Protein AF-A0A8T2VJB7-F1 (afdb_monomer_lite)

Secondary structure (DSSP, 8-state):
--HHHHHHHHHHHHHHHHHT-----PPPPP-----EEEEEETTSTTPPBPP-S-HHHHSSS-TTSS-EEEEETTS-EEE-

pLDDT: mean 78.91, std 12.21, range [50.97, 94.44]

InterPro domains:
  IPR003465 Proteinase inhibitor I20 [PF02428] (28-77)

Sequence (80 aa):
MATHGHVLVLIAAILSLMIFCPVVTAMACPLYCLDVDYITCNSSPGTKFAAACNCCLFTSGNPGENGCQLHLSDGTTMNC

Foldseek 3Di:
DPPVVVVVVVVVVVVVVVVPDPPPDQADDDPAAAQFDFKDFPVHPPDTHDGDRDQCRVDSGDQPDTQMWTQHPVRDIDGD

Radius of gyration: 23.87 Å; chains: 1; bounding box: 38×24×70 Å

Organism: Ceratopteris richardii (NCBI:txid49495)

Structure (mmCIF, N/CA/C/O backbone):
data_AF-A0A8T2VJB7-F1
#
_entry.id   AF-A0A8T2VJB7-F1
#
loop_
_atom_site.group_PDB
_atom_site.id
_atom_site.type_symbol
_atom_site.label_atom_id
_atom_site.label_alt_id
_atom_site.label_comp_id
_atom_site.label_asym_id
_atom_site.label_entity_id
_atom_site.label_seq_id
_atom_site.pdbx_PDB_ins_code
_atom_site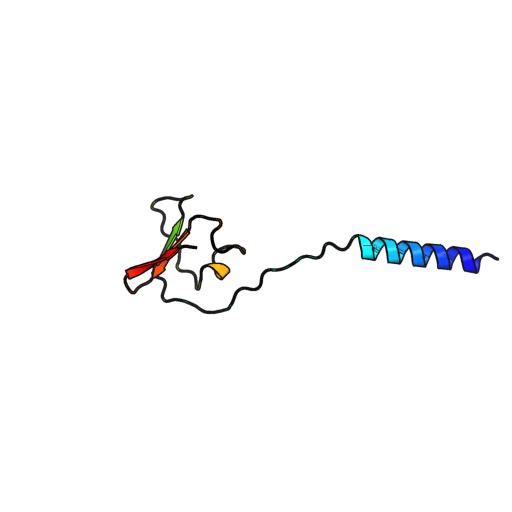.Cartn_x
_atom_site.Cartn_y
_atom_site.Cartn_z
_atom_site.occupancy
_atom_site.B_iso_or_equiv
_atom_site.auth_seq_id
_atom_site.auth_comp_id
_atom_site.auth_asym_id
_atom_site.auth_atom_id
_atom_site.pdbx_PDB_model_num
ATOM 1 N N . MET A 1 1 ? 24.163 9.011 -58.648 1.00 52.38 1 MET A N 1
ATOM 2 C CA . MET A 1 1 ? 24.614 9.640 -57.383 1.00 52.38 1 MET A CA 1
ATOM 3 C C . MET A 1 1 ? 23.488 10.004 -56.401 1.00 52.38 1 MET A C 1
ATOM 5 O O . MET A 1 1 ? 23.804 10.292 -55.259 1.00 52.38 1 MET A O 1
ATOM 9 N N . ALA A 1 2 ? 22.195 9.931 -56.761 1.00 54.41 2 ALA A N 1
ATOM 10 C CA . ALA A 1 2 ? 21.097 10.344 -55.866 1.00 54.41 2 ALA A CA 1
ATOM 11 C C . ALA A 1 2 ? 20.584 9.260 -54.886 1.00 54.41 2 ALA A C 1
ATOM 13 O O . ALA A 1 2 ? 19.980 9.585 -53.872 1.00 54.41 2 ALA A O 1
ATOM 14 N N . THR A 1 3 ? 20.834 7.972 -55.140 1.00 57.12 3 THR A N 1
ATOM 15 C CA . THR A 1 3 ? 20.252 6.866 -54.349 1.00 57.12 3 THR A CA 1
ATOM 16 C C . THR A 1 3 ? 20.865 6.701 -52.956 1.00 57.12 3 THR A C 1
ATOM 18 O O . THR A 1 3 ? 20.193 6.224 -52.051 1.00 57.12 3 THR A O 1
ATOM 21 N N . HIS A 1 4 ? 22.115 7.126 -52.754 1.00 59.25 4 HIS A N 1
ATOM 22 C CA . HIS A 1 4 ? 22.827 6.947 -51.481 1.00 59.25 4 HIS A CA 1
ATOM 23 C C . HIS A 1 4 ? 22.405 7.973 -50.414 1.00 59.25 4 HIS A C 1
ATOM 25 O O . HIS A 1 4 ? 22.386 7.653 -49.229 1.00 59.25 4 HIS A O 1
ATOM 31 N N . GLY A 1 5 ? 22.002 9.181 -50.829 1.00 69.56 5 GLY A N 1
ATOM 32 C CA . GLY A 1 5 ? 21.542 10.228 -49.911 1.00 69.56 5 GLY A CA 1
ATOM 33 C C . GLY A 1 5 ? 20.199 9.896 -49.258 1.00 69.56 5 GLY A C 1
ATOM 34 O O . GLY A 1 5 ? 20.040 10.068 -48.054 1.00 69.56 5 GLY A O 1
ATOM 35 N N . HIS A 1 6 ? 19.255 9.340 -50.023 1.00 71.12 6 HIS A N 1
ATOM 36 C CA . HIS A 1 6 ? 17.946 8.941 -49.493 1.00 71.12 6 HIS A CA 1
ATOM 37 C C . HIS A 1 6 ? 18.042 7.791 -48.486 1.00 71.12 6 HIS A C 1
ATOM 39 O O . HIS A 1 6 ? 17.347 7.802 -47.474 1.00 71.12 6 HIS A O 1
ATOM 45 N N . VAL A 1 7 ? 18.938 6.831 -48.731 1.00 77.69 7 VAL A N 1
ATOM 46 C CA . VAL A 1 7 ? 19.174 5.708 -47.813 1.00 77.69 7 VAL A CA 1
ATOM 47 C C . VAL A 1 7 ? 19.739 6.207 -46.481 1.00 77.69 7 VAL A C 1
ATOM 49 O O . VAL A 1 7 ? 19.271 5.785 -45.427 1.00 77.69 7 VAL A O 1
ATOM 52 N N . LEU A 1 8 ? 20.675 7.161 -46.504 1.00 79.00 8 LEU A N 1
ATOM 53 C CA . LEU A 1 8 ? 21.256 7.721 -45.282 1.00 79.00 8 LEU A CA 1
ATOM 54 C C . LEU A 1 8 ? 20.224 8.497 -44.443 1.00 79.00 8 LEU A C 1
ATOM 56 O O . LEU A 1 8 ? 20.199 8.362 -43.221 1.00 79.00 8 LEU A O 1
ATOM 60 N N . VAL A 1 9 ? 19.337 9.256 -45.095 1.00 84.25 9 VAL A N 1
ATOM 61 C CA . VAL A 1 9 ? 18.250 9.994 -44.423 1.00 84.25 9 VAL A CA 1
ATOM 62 C C . VAL A 1 9 ? 17.252 9.041 -43.761 1.00 84.25 9 VAL A C 1
ATOM 64 O O . VAL A 1 9 ? 16.836 9.280 -42.629 1.00 84.25 9 VAL A O 1
ATOM 67 N N . LEU A 1 10 ? 16.904 7.936 -44.427 1.00 83.50 10 LEU A N 1
ATOM 68 C CA . LEU A 1 10 ? 16.003 6.922 -43.870 1.00 83.50 10 LEU A CA 1
ATOM 69 C C . LEU A 1 10 ? 16.606 6.243 -42.636 1.00 83.50 10 LEU A C 1
ATOM 71 O O . LEU A 1 10 ? 15.927 6.096 -41.623 1.00 83.50 10 LEU A O 1
ATOM 75 N N . ILE A 1 11 ? 17.892 5.885 -42.690 1.00 84.62 11 ILE A N 1
ATOM 76 C CA . ILE A 1 11 ? 18.593 5.269 -41.555 1.00 84.62 11 ILE A CA 1
ATOM 77 C C . ILE A 1 11 ? 18.650 6.238 -40.366 1.00 84.62 11 ILE A C 1
ATOM 79 O O . ILE A 1 11 ? 18.358 5.839 -39.239 1.00 84.62 11 ILE A O 1
ATOM 83 N N . ALA A 1 12 ? 18.953 7.517 -40.608 1.00 84.56 12 ALA A N 1
ATOM 84 C CA . ALA A 1 12 ? 18.983 8.536 -39.560 1.00 84.56 12 ALA A CA 1
ATOM 85 C C . ALA A 1 12 ? 17.602 8.752 -38.911 1.00 84.56 12 ALA A C 1
ATOM 87 O O . ALA A 1 12 ? 17.513 8.871 -37.688 1.00 84.56 12 ALA A O 1
ATOM 88 N N . ALA A 1 13 ? 16.520 8.747 -39.695 1.00 83.12 13 ALA A N 1
ATOM 89 C CA . ALA A 1 13 ? 15.158 8.896 -39.178 1.00 83.12 13 ALA A CA 1
ATOM 90 C C . ALA A 1 13 ? 14.731 7.715 -38.287 1.00 83.12 13 ALA A C 1
ATOM 92 O O . ALA A 1 13 ? 14.149 7.924 -37.223 1.00 83.12 13 ALA A O 1
ATOM 93 N N . ILE A 1 14 ? 15.068 6.481 -38.676 1.00 82.75 14 ILE A N 1
ATOM 94 C CA . ILE A 1 14 ? 14.756 5.273 -37.894 1.00 82.75 14 ILE A CA 1
ATOM 95 C C . ILE A 1 14 ? 15.547 5.261 -36.580 1.00 82.75 14 ILE A C 1
ATOM 97 O O . ILE A 1 14 ? 14.984 4.982 -35.522 1.00 82.75 14 ILE A O 1
ATOM 101 N N . LEU A 1 15 ? 16.836 5.616 -36.627 1.00 79.50 15 LEU A N 1
ATOM 102 C CA . LEU A 1 15 ? 17.679 5.694 -35.432 1.00 79.50 15 LEU A CA 1
ATOM 103 C C . LEU A 1 15 ? 17.168 6.765 -34.454 1.00 79.50 15 LEU A C 1
ATOM 105 O O . LEU A 1 15 ? 17.141 6.540 -33.247 1.00 79.50 15 LEU A O 1
ATOM 109 N N . SER A 1 16 ? 16.686 7.893 -34.986 1.00 76.25 16 SER A N 1
ATOM 110 C CA . SER A 1 16 ? 16.073 8.968 -34.199 1.00 76.25 16 SER A CA 1
ATOM 111 C C . SER A 1 16 ? 14.770 8.520 -33.524 1.00 76.25 16 SER A C 1
ATOM 113 O O . SER A 1 16 ? 14.547 8.855 -32.367 1.00 76.25 16 SER A O 1
ATOM 115 N N . LEU A 1 17 ? 13.928 7.721 -34.194 1.00 69.94 17 LEU A N 1
ATOM 116 C CA . LEU A 1 17 ? 12.687 7.199 -33.601 1.00 69.94 17 LEU A CA 1
ATOM 117 C C . LEU A 1 17 ? 12.941 6.221 -32.442 1.00 69.94 17 LEU A C 1
ATOM 119 O O . LEU A 1 17 ? 12.212 6.238 -31.454 1.00 69.94 17 LEU A O 1
ATOM 123 N N . MET A 1 18 ? 13.970 5.379 -32.553 1.00 67.94 18 MET A N 1
ATOM 124 C CA . MET A 1 18 ? 14.291 4.359 -31.544 1.00 67.94 18 MET A CA 1
ATOM 125 C C . MET A 1 18 ? 14.854 4.964 -30.249 1.00 67.94 18 MET A C 1
ATOM 127 O O . MET A 1 18 ? 14.628 4.422 -29.171 1.00 67.94 18 MET A O 1
ATOM 131 N N . ILE A 1 19 ? 15.556 6.100 -30.341 1.00 71.25 19 ILE A N 1
ATOM 132 C CA . ILE A 1 19 ? 16.135 6.812 -29.186 1.00 71.25 19 ILE A CA 1
ATOM 133 C C . ILE A 1 19 ? 15.053 7.497 -28.335 1.00 71.25 19 ILE A C 1
ATOM 135 O O . ILE A 1 19 ? 15.228 7.659 -27.131 1.00 71.25 19 ILE A O 1
ATOM 139 N N . PHE A 1 20 ? 13.920 7.868 -28.937 1.00 64.81 20 PHE A N 1
ATOM 140 C CA . PHE A 1 20 ? 12.827 8.571 -28.260 1.00 64.81 20 PHE A CA 1
ATOM 141 C C . PHE A 1 20 ? 11.708 7.656 -27.750 1.00 64.81 20 PHE A C 1
ATOM 143 O O . PHE A 1 20 ? 10.663 8.163 -27.350 1.00 64.81 20 PHE A O 1
ATOM 150 N N . CYS A 1 21 ? 11.887 6.332 -27.734 1.00 66.38 21 CYS A N 1
ATOM 151 C CA . CYS A 1 21 ? 10.884 5.443 -27.155 1.00 66.38 21 CYS A CA 1
ATOM 152 C C . CYS A 1 21 ? 11.008 5.460 -25.620 1.00 66.38 21 CYS A C 1
ATOM 154 O O . CYS A 1 21 ? 11.986 4.916 -25.095 1.00 66.38 21 CYS A O 1
ATOM 156 N N . PRO A 1 22 ? 10.072 6.079 -24.869 1.00 67.06 22 PRO A N 1
ATOM 157 C CA . PRO A 1 22 ? 10.106 5.982 -23.421 1.00 67.06 22 PRO A CA 1
ATOM 158 C C . PRO A 1 22 ? 9.894 4.515 -23.048 1.00 67.06 22 PRO A C 1
ATOM 160 O O . PRO A 1 22 ? 8.873 3.916 -23.387 1.00 67.06 22 PRO A O 1
ATOM 163 N N . VAL A 1 23 ? 10.865 3.922 -22.354 1.00 65.69 23 VAL A N 1
ATOM 164 C CA . VAL A 1 23 ? 10.681 2.606 -21.744 1.00 65.69 23 VAL A CA 1
ATOM 165 C C . VAL A 1 23 ? 9.640 2.780 -20.644 1.00 65.69 23 VAL A C 1
ATOM 167 O O . VAL A 1 23 ? 9.942 3.257 -19.553 1.00 65.69 23 VAL A O 1
ATOM 170 N N . VAL A 1 24 ? 8.388 2.444 -20.952 1.00 66.94 24 VAL A N 1
ATOM 171 C CA . VAL A 1 24 ? 7.310 2.433 -19.967 1.00 66.94 24 VAL A CA 1
ATOM 172 C C . VAL A 1 24 ? 7.481 1.165 -19.141 1.00 66.94 24 VAL A C 1
ATOM 174 O O . VAL A 1 24 ? 7.079 0.077 -19.550 1.00 66.94 24 VAL A O 1
ATOM 177 N N . THR A 1 25 ? 8.138 1.276 -17.991 1.00 67.00 25 THR A N 1
ATOM 178 C CA . THR A 1 25 ? 8.211 0.174 -17.032 1.00 67.00 25 THR A CA 1
ATOM 179 C C . THR A 1 25 ? 6.872 0.073 -16.311 1.00 67.00 25 THR A C 1
ATOM 181 O O . THR A 1 25 ? 6.564 0.894 -15.449 1.00 67.00 25 THR A O 1
ATOM 184 N N . ALA A 1 26 ? 6.060 -0.916 -16.681 1.00 69.31 26 ALA A N 1
ATOM 185 C CA . ALA A 1 26 ? 4.861 -1.262 -15.930 1.00 69.31 26 ALA A CA 1
ATOM 186 C C . ALA A 1 26 ? 5.245 -2.147 -14.739 1.00 69.31 26 AL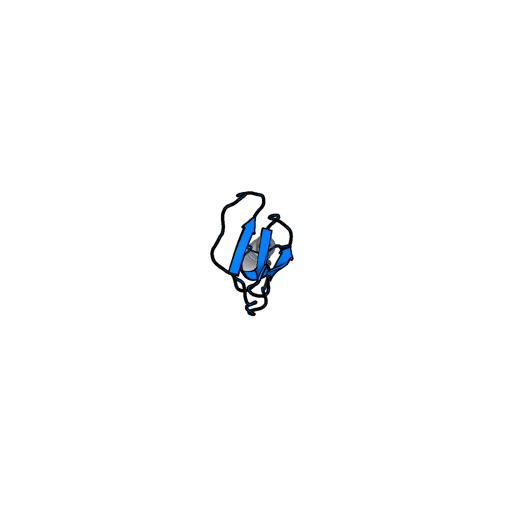A A C 1
ATOM 188 O O . ALA A 1 26 ? 5.954 -3.143 -14.894 1.00 69.31 26 ALA A O 1
ATOM 189 N N . MET A 1 27 ? 4.772 -1.784 -13.553 1.00 72.88 27 MET A N 1
ATOM 190 C CA . MET A 1 27 ? 4.897 -2.621 -12.366 1.00 72.88 27 MET A CA 1
ATOM 191 C C . MET A 1 27 ? 3.883 -3.774 -12.436 1.00 72.88 27 MET A C 1
ATOM 193 O O . MET A 1 27 ? 2.723 -3.577 -12.803 1.00 72.88 27 MET A O 1
ATOM 197 N N . ALA A 1 28 ? 4.337 -4.992 -12.145 1.00 81.25 28 ALA A N 1
ATOM 198 C CA . ALA A 1 28 ? 3.502 -6.187 -12.169 1.00 81.25 28 ALA A CA 1
ATOM 199 C C . ALA A 1 28 ? 3.146 -6.587 -10.736 1.00 81.25 28 ALA A C 1
ATOM 201 O O . ALA A 1 28 ? 4.029 -6.929 -9.949 1.00 81.25 28 ALA A O 1
ATOM 202 N N . CYS A 1 29 ? 1.853 -6.568 -10.411 1.00 83.62 29 CYS A N 1
ATOM 203 C CA . CYS A 1 29 ? 1.366 -6.995 -9.107 1.00 83.62 29 CYS A CA 1
ATOM 204 C C . CYS A 1 29 ? 0.935 -8.460 -9.113 1.00 83.62 29 CYS A C 1
ATOM 206 O O . CYS A 1 29 ? 0.232 -8.891 -10.032 1.00 83.62 29 CYS A O 1
ATOM 208 N N . PRO A 1 30 ? 1.301 -9.231 -8.078 1.00 85.88 30 PRO A N 1
ATOM 209 C CA . PRO A 1 30 ? 0.815 -10.590 -7.932 1.00 85.88 30 PRO A CA 1
ATOM 210 C C . PRO A 1 30 ? -0.701 -10.596 -7.696 1.00 85.88 30 PRO A C 1
ATOM 212 O O . PRO A 1 30 ? -1.253 -9.756 -6.980 1.00 85.88 30 PRO A O 1
ATOM 215 N N . LEU A 1 31 ? -1.374 -11.571 -8.306 1.00 88.12 31 LEU A N 1
ATOM 216 C CA . LEU A 1 31 ? -2.831 -11.670 -8.332 1.00 88.12 31 LEU A CA 1
ATOM 217 C C . LEU A 1 31 ? -3.322 -12.633 -7.242 1.00 88.12 31 LEU A C 1
ATOM 219 O O . LEU A 1 31 ? -3.796 -13.730 -7.519 1.00 88.12 31 LEU A O 1
ATOM 223 N N . TYR A 1 32 ? -3.146 -12.229 -5.984 1.00 88.19 32 TYR A N 1
ATOM 224 C CA . TYR A 1 32 ? -3.707 -12.914 -4.816 1.00 88.19 32 TYR A CA 1
ATOM 225 C C . TYR A 1 32 ? -4.564 -11.955 -3.998 1.00 88.19 32 TYR A C 1
ATOM 227 O O . TYR A 1 32 ? -4.285 -10.755 -3.966 1.00 88.19 32 TYR A O 1
ATOM 235 N N . CYS A 1 33 ? -5.563 -12.500 -3.308 1.00 89.94 33 CYS A N 1
ATOM 236 C CA . CYS A 1 33 ? -6.453 -11.749 -2.433 1.00 89.94 33 CYS A CA 1
ATOM 237 C C . CYS A 1 33 ? -6.277 -12.218 -0.989 1.00 89.94 33 CYS A C 1
ATOM 239 O O . CYS A 1 33 ? -6.398 -13.410 -0.708 1.00 89.94 33 CYS A O 1
ATOM 241 N N . LEU A 1 34 ? -5.964 -11.284 -0.096 1.00 90.00 34 LEU A N 1
ATOM 242 C CA . LEU A 1 34 ? -6.102 -11.465 1.342 1.00 90.00 34 LEU A CA 1
ATOM 243 C C . LEU A 1 34 ? -7.569 -11.310 1.728 1.00 90.00 34 LEU A C 1
ATOM 245 O O . LEU A 1 34 ? -8.340 -10.639 1.038 1.00 90.00 34 LEU A O 1
ATOM 249 N N . ASP A 1 35 ? -7.920 -11.905 2.861 1.00 92.81 35 ASP A N 1
ATOM 250 C CA . ASP A 1 35 ? -9.228 -11.741 3.484 1.00 92.81 35 ASP A CA 1
ATOM 251 C C . ASP A 1 35 ? -9.278 -10.371 4.175 1.00 92.81 35 ASP A C 1
ATOM 253 O O . ASP A 1 35 ? -8.896 -10.207 5.334 1.00 92.81 35 ASP A O 1
ATOM 257 N N . VAL A 1 36 ? -9.604 -9.350 3.386 1.00 91.31 36 VAL A N 1
ATOM 258 C CA . VAL A 1 36 ? -9.551 -7.938 3.772 1.00 91.31 36 VAL A CA 1
ATOM 259 C C . VAL A 1 36 ? -10.962 -7.451 4.060 1.00 91.31 36 VAL A C 1
ATOM 261 O O . VAL A 1 36 ? -11.844 -7.582 3.216 1.00 91.31 36 VAL A O 1
ATOM 264 N N . ASP A 1 37 ? -11.151 -6.822 5.215 1.00 93.38 37 ASP A N 1
ATOM 265 C CA . ASP A 1 37 ? -12.427 -6.229 5.612 1.00 93.38 37 ASP A CA 1
ATOM 266 C C . ASP A 1 37 ? -12.558 -4.799 5.064 1.00 93.38 37 ASP A C 1
ATOM 268 O O . ASP A 1 37 ? -13.537 -4.450 4.402 1.00 93.38 37 ASP A O 1
ATOM 272 N N . TYR A 1 38 ? -11.538 -3.961 5.285 1.00 90.88 38 TYR A N 1
ATOM 273 C CA . TYR A 1 38 ? -11.495 -2.591 4.764 1.00 90.88 38 TYR A CA 1
ATOM 274 C C . TYR A 1 38 ? -10.075 -2.027 4.691 1.00 90.88 38 TYR A C 1
ATOM 276 O O . TYR A 1 38 ? -9.119 -2.562 5.253 1.00 90.88 38 TYR A O 1
ATOM 284 N N . ILE A 1 39 ? -9.949 -0.888 4.010 1.00 89.00 39 ILE A N 1
ATOM 285 C CA . ILE A 1 39 ? -8.696 -0.137 3.885 1.00 89.00 39 ILE A CA 1
ATOM 286 C C . ILE A 1 39 ? -8.858 1.244 4.505 1.00 89.00 39 ILE A C 1
ATOM 288 O O . ILE A 1 39 ? -9.909 1.872 4.379 1.00 89.00 39 ILE A O 1
ATOM 292 N N . THR A 1 40 ? -7.797 1.739 5.135 1.00 89.75 40 THR A N 1
ATOM 293 C CA . THR A 1 40 ? -7.698 3.126 5.613 1.00 89.75 40 THR A CA 1
ATOM 294 C C . THR A 1 40 ? -6.404 3.753 5.131 1.00 89.75 40 THR A C 1
ATOM 296 O O . THR A 1 40 ? -5.384 3.074 5.134 1.00 89.75 40 THR A O 1
ATOM 299 N N . CYS A 1 41 ? -6.409 5.043 4.802 1.00 87.56 41 CYS A N 1
ATOM 300 C CA . CYS A 1 41 ? -5.204 5.775 4.412 1.00 87.56 41 CYS A CA 1
ATOM 301 C C . CYS A 1 41 ? -5.061 7.061 5.220 1.00 87.56 41 CYS A C 1
ATOM 303 O O . CYS A 1 41 ? -6.058 7.719 5.524 1.00 87.56 41 CYS A O 1
ATOM 305 N N . ASN A 1 42 ? -3.824 7.460 5.516 1.00 86.50 42 ASN A N 1
ATOM 306 C CA . ASN A 1 42 ? -3.549 8.692 6.261 1.00 86.50 42 ASN A CA 1
ATOM 307 C C . ASN A 1 42 ? -4.065 9.951 5.551 1.00 86.50 42 ASN A C 1
ATOM 309 O O . ASN A 1 42 ? -4.465 10.904 6.215 1.00 86.50 42 ASN A O 1
ATOM 313 N N . SER A 1 43 ? -4.120 9.945 4.216 1.00 83.75 43 SER A N 1
ATOM 314 C CA . SER A 1 43 ? -4.682 11.049 3.426 1.00 83.75 43 SER A CA 1
ATOM 315 C C . SER A 1 43 ? -6.197 11.226 3.607 1.00 83.75 43 SER A C 1
ATOM 317 O O . SER A 1 43 ? -6.751 12.243 3.198 1.00 83.75 43 SER A O 1
ATOM 319 N N . SER A 1 44 ? -6.896 10.245 4.186 1.00 84.50 44 SER A N 1
ATOM 320 C CA . SER A 1 44 ? -8.353 10.264 4.384 1.00 84.50 44 SER A CA 1
ATOM 321 C C . SER A 1 44 ? -8.716 9.599 5.718 1.00 84.50 44 SER A C 1
ATOM 323 O O . SER A 1 44 ? -9.299 8.509 5.741 1.00 84.50 44 SER A O 1
ATOM 325 N N . PRO A 1 45 ? -8.351 10.227 6.850 1.00 82.75 45 PRO A N 1
ATOM 326 C CA . PRO A 1 45 ? -8.499 9.623 8.167 1.00 82.75 45 PRO A CA 1
ATOM 327 C C . PRO A 1 45 ? -9.968 9.303 8.464 1.00 82.75 45 PRO A C 1
ATOM 329 O O . PRO A 1 45 ? -10.866 10.096 8.187 1.00 82.75 45 PRO A O 1
ATOM 332 N N . GLY A 1 46 ? -10.217 8.113 9.013 1.00 83.00 46 GLY A N 1
ATOM 333 C CA . GLY A 1 46 ? -11.563 7.635 9.354 1.00 83.00 46 GLY A CA 1
ATOM 334 C C . GLY A 1 46 ? -12.411 7.161 8.169 1.00 83.00 46 GLY A C 1
ATOM 335 O O . GLY A 1 46 ? -13.476 6.588 8.387 1.00 83.00 46 GLY A O 1
ATOM 336 N N . THR A 1 47 ? -11.947 7.337 6.928 1.00 89.56 47 THR A N 1
ATOM 337 C CA . THR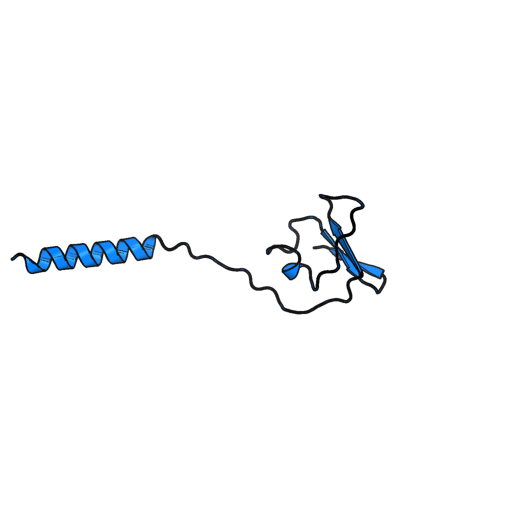 A 1 47 ? -12.636 6.799 5.748 1.00 89.56 47 THR A CA 1
ATOM 338 C C . THR A 1 47 ? -12.248 5.340 5.546 1.00 89.56 47 THR A C 1
ATOM 340 O O . THR A 1 47 ? -11.062 5.011 5.479 1.00 89.56 47 THR A O 1
ATOM 343 N N . LYS A 1 48 ? -13.256 4.469 5.443 1.00 90.00 48 LYS A N 1
ATOM 344 C CA . LYS A 1 48 ? -13.087 3.057 5.097 1.00 90.00 48 LYS A CA 1
ATOM 345 C C . LYS A 1 48 ? -13.355 2.869 3.610 1.00 90.00 48 LYS A C 1
ATOM 347 O O . LYS A 1 48 ? -14.456 3.153 3.143 1.00 90.00 48 LYS A O 1
ATOM 352 N N . PHE A 1 49 ? -12.353 2.398 2.881 1.00 84.62 49 PHE A N 1
ATOM 353 C CA . PHE A 1 49 ? -12.486 2.052 1.469 1.00 84.62 49 PHE A CA 1
ATOM 354 C C . PHE A 1 49 ? -12.814 0.567 1.309 1.00 84.62 49 PHE A C 1
ATOM 356 O O . PHE A 1 49 ? -12.551 -0.233 2.211 1.00 84.62 49 PHE A O 1
ATOM 363 N N . ALA A 1 50 ? -13.388 0.219 0.155 1.00 82.69 50 ALA A N 1
ATOM 364 C CA . ALA A 1 50 ? -13.700 -1.161 -0.191 1.00 82.69 50 ALA A CA 1
ATOM 365 C C . ALA A 1 50 ? -12.448 -2.045 -0.112 1.00 82.69 50 ALA A C 1
ATOM 367 O O . ALA A 1 50 ? -11.343 -1.606 -0.443 1.00 82.69 50 ALA A O 1
ATOM 368 N N . ALA A 1 51 ? -12.645 -3.289 0.319 1.00 78.69 51 ALA A N 1
ATOM 369 C CA . ALA A 1 51 ? -11.592 -4.285 0.385 1.00 78.69 51 ALA A CA 1
ATOM 370 C C . ALA A 1 51 ? -10.908 -4.454 -0.979 1.00 78.69 51 ALA A C 1
ATOM 372 O O . ALA A 1 51 ? -11.565 -4.599 -2.012 1.00 78.69 51 ALA A O 1
ATOM 373 N N . ALA A 1 52 ? -9.578 -4.443 -0.973 1.00 78.88 52 ALA A N 1
ATOM 374 C CA . ALA A 1 52 ? -8.762 -4.775 -2.130 1.00 78.88 52 ALA A CA 1
ATOM 375 C C . ALA A 1 52 ? -8.006 -6.072 -1.862 1.00 78.88 52 ALA A C 1
ATOM 377 O O . ALA A 1 52 ? -7.708 -6.403 -0.718 1.00 78.88 52 ALA A O 1
ATOM 378 N N . CYS A 1 53 ? -7.653 -6.784 -2.928 1.00 87.69 53 CYS A N 1
ATOM 379 C CA . CYS A 1 53 ? -6.995 -8.080 -2.821 1.00 87.69 53 CYS A CA 1
ATOM 380 C C . CYS A 1 53 ? -5.626 -8.009 -2.122 1.00 87.69 53 CYS A C 1
ATOM 382 O O . CYS A 1 53 ? -5.322 -8.842 -1.274 1.00 87.69 53 CYS A O 1
ATOM 384 N N . ASN A 1 54 ? -4.790 -7.023 -2.443 1.00 85.44 54 ASN A N 1
ATOM 385 C CA . ASN A 1 54 ? -3.519 -6.803 -1.754 1.00 85.44 54 ASN A CA 1
ATOM 386 C C . ASN A 1 54 ? -3.038 -5.357 -1.944 1.00 85.44 54 ASN A C 1
ATOM 388 O O . ASN A 1 54 ? -3.585 -4.626 -2.770 1.00 85.44 54 ASN A O 1
ATOM 392 N N . CYS A 1 55 ? -1.997 -4.958 -1.205 1.00 85.31 55 CYS A N 1
ATOM 393 C CA . CYS A 1 55 ? -1.454 -3.597 -1.267 1.00 85.31 55 CYS A CA 1
ATOM 394 C C . CYS A 1 55 ? -1.038 -3.186 -2.685 1.00 85.31 55 CYS A C 1
ATOM 396 O O . CYS A 1 55 ? -1.305 -2.062 -3.089 1.00 85.31 55 CYS A O 1
ATOM 398 N N . CYS A 1 56 ? -0.413 -4.095 -3.438 1.00 83.75 56 CYS A N 1
ATOM 399 C CA . CYS A 1 56 ? 0.091 -3.810 -4.780 1.00 83.75 56 CYS A CA 1
ATOM 400 C C . CYS A 1 56 ? -1.051 -3.563 -5.771 1.00 83.75 56 CYS A C 1
ATOM 402 O O . CYS A 1 56 ? -0.952 -2.689 -6.614 1.00 83.75 56 CYS A O 1
ATOM 404 N N . LEU A 1 57 ? -2.146 -4.319 -5.677 1.00 82.75 57 LEU A N 1
ATOM 405 C CA . LEU A 1 57 ? -3.310 -4.130 -6.548 1.00 82.75 57 LEU A CA 1
ATOM 406 C C . LEU A 1 57 ? -4.157 -2.916 -6.151 1.00 82.75 57 LEU A C 1
ATOM 408 O O . LEU A 1 57 ? -4.881 -2.380 -6.986 1.00 82.75 57 LEU A O 1
ATOM 412 N N . PHE A 1 58 ? -4.103 -2.515 -4.879 1.00 77.88 58 PHE A N 1
ATOM 413 C CA . PHE A 1 58 ? -4.824 -1.351 -4.374 1.00 77.88 58 PHE A CA 1
ATOM 414 C C . PHE A 1 58 ? -4.146 -0.035 -4.752 1.00 77.88 58 PHE A C 1
ATOM 416 O O . PHE A 1 58 ? -4.805 0.883 -5.238 1.00 77.88 58 PHE A O 1
ATOM 423 N N . THR A 1 59 ? -2.841 0.082 -4.503 1.00 68.31 59 THR A N 1
ATOM 424 C CA . THR A 1 59 ? -2.092 1.264 -4.919 1.00 68.31 59 THR A CA 1
ATOM 425 C C . THR A 1 59 ? -1.700 1.083 -6.377 1.00 68.31 59 THR A C 1
ATOM 427 O O . THR A 1 59 ? -1.315 0.001 -6.792 1.00 68.31 59 THR A O 1
ATOM 430 N N . SER A 1 60 ? -1.749 2.131 -7.194 1.00 56.75 60 SER A N 1
ATOM 431 C CA . SER A 1 60 ? -1.252 2.086 -8.578 1.00 56.75 60 SER A CA 1
ATOM 432 C C . SER A 1 60 ? 0.280 1.966 -8.661 1.00 56.75 60 SER A C 1
ATOM 434 O O . SER A 1 60 ? 0.891 2.540 -9.557 1.00 56.75 60 SER A O 1
ATOM 436 N N . GLY A 1 61 ? 0.907 1.235 -7.738 1.00 50.97 61 GLY A N 1
ATOM 437 C CA . GLY A 1 61 ? 2.193 0.611 -7.980 1.00 50.97 61 GLY A CA 1
ATOM 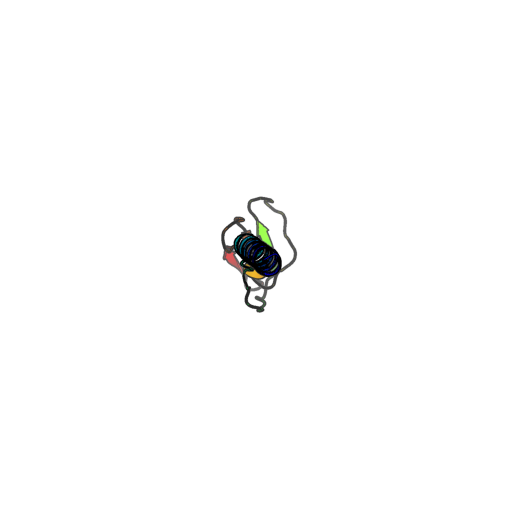438 C C . GLY A 1 61 ? 3.346 0.909 -7.069 1.00 50.97 61 GLY A C 1
ATOM 439 O O . GLY A 1 61 ? 4.475 0.614 -7.446 1.00 50.97 61 GLY A O 1
ATOM 440 N N . ASN A 1 62 ? 3.075 1.391 -5.863 1.00 51.94 62 ASN A N 1
ATOM 441 C CA . ASN A 1 62 ? 4.099 1.435 -4.836 1.00 51.94 62 ASN A CA 1
ATOM 442 C C . ASN A 1 62 ? 3.560 0.899 -3.507 1.00 51.94 62 ASN A C 1
ATOM 444 O O . ASN A 1 62 ? 2.618 1.473 -2.946 1.00 51.94 62 ASN A O 1
ATOM 448 N N . PRO A 1 63 ? 4.124 -0.207 -2.990 1.00 52.56 63 PRO A N 1
ATOM 449 C CA . PRO A 1 63 ? 3.926 -0.586 -1.600 1.00 52.56 63 PRO A CA 1
ATOM 450 C C . PRO A 1 63 ? 4.642 0.443 -0.711 1.00 52.56 63 PRO A C 1
ATOM 452 O O . PRO A 1 63 ? 5.852 0.619 -0.819 1.00 52.56 63 PRO A O 1
ATOM 455 N N . GLY A 1 64 ? 3.904 1.133 0.156 1.00 54.62 64 GLY A N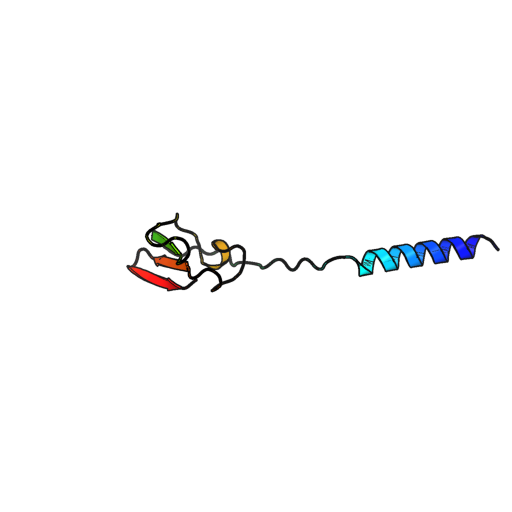 1
ATOM 456 C CA . GLY A 1 64 ? 4.432 2.062 1.159 1.00 54.62 64 GLY A CA 1
ATOM 457 C C . GLY A 1 64 ? 4.209 3.550 0.879 1.00 54.62 64 GLY A C 1
ATOM 458 O O . GLY A 1 64 ? 4.520 4.367 1.743 1.00 54.62 64 GLY A O 1
ATOM 459 N N . GLU A 1 65 ? 3.695 3.946 -0.291 1.00 55.66 65 GLU A N 1
ATOM 460 C CA . GLU A 1 65 ? 3.704 5.368 -0.688 1.00 55.66 65 GLU A CA 1
ATOM 461 C C . GLU A 1 65 ? 2.525 6.204 -0.175 1.00 55.66 65 GLU A C 1
ATOM 463 O O . GLU A 1 65 ? 2.636 7.426 -0.110 1.00 55.66 65 GLU A O 1
ATOM 468 N N . ASN A 1 66 ? 1.419 5.586 0.252 1.00 66.88 66 ASN A N 1
ATOM 469 C CA . ASN A 1 66 ? 0.200 6.332 0.600 1.00 66.88 66 ASN A CA 1
ATOM 470 C C . ASN A 1 66 ? -0.195 6.257 2.082 1.00 66.88 66 ASN A C 1
ATOM 472 O O . ASN A 1 66 ? -1.268 6.741 2.456 1.00 66.88 66 ASN A O 1
ATOM 476 N N . GLY A 1 67 ? 0.655 5.665 2.933 1.00 82.06 67 GLY A N 1
ATOM 477 C CA . GLY A 1 67 ? 0.355 5.483 4.357 1.00 82.06 67 GLY A CA 1
ATOM 478 C C . GLY A 1 67 ? -0.986 4.778 4.549 1.00 82.06 67 GLY A C 1
ATOM 479 O O . GLY A 1 67 ? -1.820 5.220 5.344 1.00 82.06 67 GLY A O 1
ATOM 480 N N . CYS A 1 68 ? -1.223 3.753 3.733 1.00 86.44 68 CYS A N 1
ATOM 481 C CA . CYS A 1 68 ? -2.459 2.993 3.739 1.00 86.44 68 CYS A CA 1
ATOM 482 C C . CYS A 1 68 ? -2.283 1.733 4.579 1.00 86.44 68 CYS A C 1
ATOM 484 O O . CYS A 1 68 ? -1.181 1.259 4.817 1.00 86.44 68 CYS A O 1
ATOM 486 N N . GLN A 1 69 ? -3.379 1.188 5.076 1.00 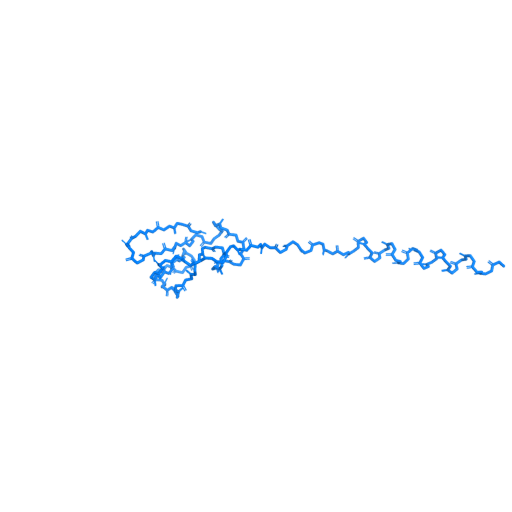89.38 69 GLN A N 1
ATOM 487 C CA . GLN A 1 69 ? -3.382 -0.025 5.875 1.00 89.38 69 GLN A CA 1
ATOM 488 C C . GLN A 1 69 ? -4.543 -0.898 5.429 1.00 89.38 69 GLN A C 1
ATOM 490 O O . GLN A 1 69 ? -5.671 -0.408 5.312 1.00 89.38 69 GLN A O 1
ATOM 495 N N . LEU A 1 70 ? -4.259 -2.175 5.191 1.00 90.19 70 LEU A N 1
ATOM 496 C CA . LEU A 1 70 ? -5.276 -3.209 5.040 1.00 90.19 70 LEU A CA 1
ATOM 497 C C . LEU A 1 70 ? -5.634 -3.716 6.433 1.00 90.19 70 LEU A C 1
ATOM 499 O O . LEU A 1 70 ? -4.755 -4.115 7.198 1.00 90.19 70 LEU A O 1
ATOM 503 N N . HIS A 1 71 ? -6.924 -3.716 6.733 1.00 92.94 71 HIS A N 1
ATOM 504 C CA . HIS A 1 71 ? -7.485 -4.335 7.925 1.00 92.94 71 HIS A CA 1
ATOM 505 C C . HIS A 1 71 ? -8.101 -5.656 7.489 1.00 92.94 71 HIS A C 1
ATOM 507 O O . HIS A 1 71 ? -9.058 -5.664 6.713 1.00 92.94 71 HIS A O 1
ATOM 513 N N . LEU A 1 72 ? -7.499 -6.761 7.915 1.00 92.88 72 LEU A N 1
ATOM 514 C CA . LEU A 1 72 ? -7.941 -8.104 7.574 1.00 92.88 72 LEU A CA 1
ATOM 515 C C . LEU A 1 72 ? -9.117 -8.521 8.453 1.00 92.88 72 LEU A C 1
ATOM 517 O O . LEU A 1 72 ? -9.282 -8.046 9.579 1.00 92.88 72 LEU A O 1
ATOM 521 N N . SER A 1 73 ? -9.914 -9.455 7.951 1.00 93.94 73 SER A N 1
ATOM 522 C CA . SER A 1 73 ? -11.076 -9.991 8.660 1.00 93.94 73 SER A CA 1
ATOM 523 C C . SER A 1 73 ? -10.701 -10.793 9.913 1.00 93.94 73 SER A C 1
ATOM 525 O O . SER A 1 73 ? -11.531 -10.943 10.807 1.00 93.94 73 SER A O 1
ATOM 527 N N . ASP A 1 74 ? -9.450 -11.253 10.037 1.00 94.44 74 ASP A N 1
ATOM 528 C CA . ASP A 1 74 ? -8.939 -11.873 11.267 1.00 94.44 74 ASP A CA 1
ATOM 529 C C . ASP A 1 74 ? -8.601 -10.846 12.371 1.00 94.44 74 ASP A C 1
ATOM 531 O O . ASP A 1 74 ? -8.264 -11.220 13.493 1.00 94.44 74 ASP A O 1
ATOM 535 N N . GLY A 1 75 ? -8.723 -9.548 12.070 1.00 93.38 75 GLY A N 1
ATOM 536 C CA . GLY A 1 75 ? -8.418 -8.442 12.976 1.00 93.38 75 GLY A CA 1
ATOM 537 C C . GLY A 1 75 ? -6.975 -7.947 12.880 1.00 93.38 75 GLY A C 1
ATOM 538 O O . GLY A 1 75 ? -6.629 -6.951 13.519 1.00 93.38 75 GLY A O 1
ATOM 539 N N . THR A 1 76 ? -6.135 -8.594 12.069 1.00 93.44 76 THR A N 1
ATOM 540 C CA . THR A 1 76 ? -4.764 -8.144 11.830 1.00 93.44 76 THR A CA 1
ATOM 541 C C . THR A 1 76 ? -4.749 -6.923 10.909 1.00 93.44 76 THR A C 1
ATOM 543 O O . THR A 1 76 ? -5.552 -6.791 9.987 1.00 93.44 76 THR A O 1
ATOM 546 N N . THR A 1 77 ? -3.824 -5.995 11.150 1.00 92.00 77 THR A N 1
ATOM 547 C CA . THR A 1 77 ? -3.607 -4.823 10.291 1.00 92.00 77 THR A CA 1
ATOM 548 C C . THR A 1 77 ? -2.222 -4.891 9.668 1.00 92.00 77 THR A C 1
ATOM 550 O O . THR A 1 77 ? -1.245 -5.184 10.356 1.00 92.00 77 THR A O 1
ATOM 553 N N . MET A 1 78 ? -2.128 -4.599 8.372 1.00 88.06 78 MET A N 1
ATOM 554 C CA . MET A 1 78 ? -0.859 -4.538 7.651 1.00 88.06 78 MET A CA 1
ATOM 555 C C . MET A 1 78 ? -0.707 -3.206 6.924 1.00 88.06 78 MET A C 1
ATOM 557 O O . MET A 1 78 ? -1.649 -2.705 6.309 1.00 88.06 78 MET A O 1
ATOM 561 N N . ASN A 1 79 ? 0.497 -2.645 6.974 1.00 87.62 79 ASN A N 1
ATOM 562 C CA . ASN A 1 79 ? 0.822 -1.434 6.239 1.00 87.62 79 ASN A CA 1
ATOM 563 C C . ASN A 1 79 ? 1.034 -1.715 4.750 1.00 87.62 79 ASN A C 1
ATOM 565 O O . ASN A 1 79 ? 1.722 -2.660 4.359 1.00 87.62 79 ASN A O 1
ATOM 569 N N . CYS A 1 80 ? 0.457 -0.815 3.966 1.00 80.88 80 CYS A N 1
ATOM 570 C CA . CYS A 1 80 ? 0.736 -0.520 2.577 1.00 80.88 80 CYS A CA 1
ATOM 571 C C . CYS A 1 80 ? 1.276 0.927 2.483 1.00 80.88 80 CYS A C 1
ATOM 573 O O . CYS A 1 80 ? 1.478 1.348 1.333 1.00 80.88 80 CYS A O 1
#